Protein AF-A0A8T5BGV5-F1 (afdb_monomer)

Solvent-accessible surface area (backbone atoms only — not comparable to full-atom values): 5805 Å² total; per-residue (Å²): 111,69,85,39,63,69,55,33,54,54,36,52,60,38,31,77,78,32,53,69,58,23,51,54,35,53,52,44,50,52,50,49,23,68,78,62,76,43,53,76,69,62,44,69,79,39,55,85,37,71,65,44,54,48,54,54,48,51,50,54,54,50,42,50,75,71,68,49,52,43,73,68,59,57,55,56,54,36,56,47,55,55,34,47,75,69,75,37,94,52,86,82,84,67,93,69,73,76,125

Foldseek 3Di:
DCVPVLLVVLLVVVVVVPNVLSVLLSVLVVVVCVVVVDDLVNCLVCLQPPVVLVVLQVVLVVCVVVVHAPVRNVSNVSNVSSCVSVVHNHPNDDDHDHD

Structure (mmCIF, N/CA/C/O backbone):
data_AF-A0A8T5BGV5-F1
#
_entry.id   AF-A0A8T5BGV5-F1
#
loop_
_atom_site.group_PDB
_atom_site.id
_atom_site.type_symbol
_atom_site.label_atom_id
_atom_site.label_alt_id
_atom_site.label_comp_id
_atom_site.label_asym_id
_atom_site.label_entity_id
_atom_site.label_seq_id
_atom_site.pdbx_PDB_ins_code
_atom_site.Cartn_x
_atom_site.Cartn_y
_atom_site.Cartn_z
_atom_site.occupancy
_atom_site.B_iso_or_equiv
_atom_site.auth_seq_id
_atom_site.auth_comp_id
_atom_site.auth_asym_id
_atom_site.auth_atom_id
_atom_site.pdbx_PDB_model_num
ATOM 1 N N . MET A 1 1 ? 14.121 -6.163 4.291 1.00 78.00 1 MET A N 1
ATOM 2 C CA . MET A 1 1 ? 13.146 -5.523 3.351 1.00 78.00 1 MET A CA 1
ATOM 3 C C . MET A 1 1 ? 13.820 -4.520 2.431 1.00 78.00 1 MET A C 1
ATOM 5 O O . MET A 1 1 ? 13.558 -4.591 1.244 1.00 78.00 1 MET A O 1
ATOM 9 N N . LEU A 1 2 ? 14.662 -3.608 2.935 1.00 88.94 2 LEU A N 1
ATOM 10 C CA . LEU A 1 2 ? 15.427 -2.691 2.072 1.00 88.94 2 LEU A CA 1
ATOM 11 C C . LEU A 1 2 ? 16.562 -3.371 1.286 1.00 88.94 2 LEU A C 1
ATOM 13 O O . LEU A 1 2 ? 17.140 -2.739 0.411 1.00 88.94 2 LEU A O 1
ATOM 17 N N . GLU A 1 3 ? 16.859 -4.648 1.554 1.00 90.06 3 GLU A N 1
ATOM 18 C CA . GLU A 1 3 ? 17.725 -5.457 0.682 1.00 90.06 3 GLU A CA 1
ATOM 19 C C . GLU A 1 3 ? 17.084 -5.709 -0.690 1.00 90.06 3 GLU A C 1
ATOM 21 O O . GLU A 1 3 ? 17.779 -6.014 -1.653 1.00 90.06 3 GLU A O 1
ATOM 26 N N . ASP A 1 4 ? 15.758 -5.572 -0.793 1.00 93.56 4 ASP A N 1
ATOM 27 C CA . ASP A 1 4 ? 15.069 -5.620 -2.071 1.00 93.56 4 ASP A CA 1
ATOM 28 C C . ASP A 1 4 ? 15.236 -4.285 -2.807 1.00 93.56 4 ASP A C 1
ATOM 30 O O . ASP A 1 4 ? 14.758 -3.244 -2.344 1.00 93.56 4 ASP A O 1
ATOM 34 N N . GLU A 1 5 ? 15.897 -4.315 -3.967 1.00 95.44 5 GLU A N 1
ATOM 35 C CA . GLU A 1 5 ? 16.202 -3.102 -4.727 1.00 95.44 5 GLU A CA 1
ATOM 36 C C . GLU A 1 5 ? 14.966 -2.299 -5.138 1.00 95.44 5 GLU A C 1
ATOM 38 O O . GLU A 1 5 ? 15.028 -1.070 -5.158 1.00 95.44 5 GLU A O 1
ATOM 43 N N . ASP A 1 6 ? 13.842 -2.947 -5.447 1.00 95.25 6 ASP A N 1
ATOM 44 C CA . ASP A 1 6 ? 12.645 -2.236 -5.905 1.00 95.25 6 ASP A CA 1
ATOM 45 C C . ASP 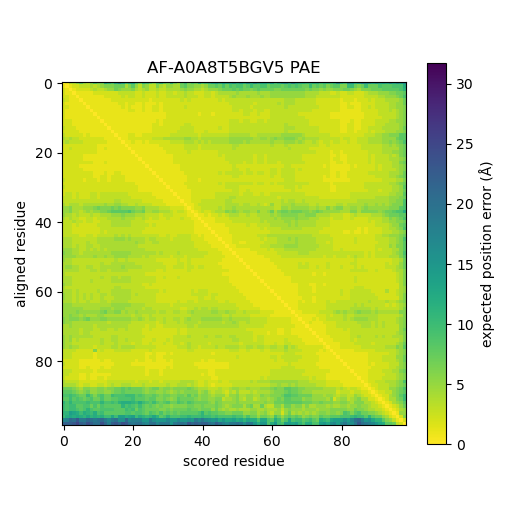A 1 6 ? 11.978 -1.516 -4.733 1.00 95.25 6 ASP A C 1
ATOM 47 O O . ASP A 1 6 ? 11.545 -0.366 -4.856 1.00 95.25 6 ASP A O 1
ATOM 51 N N . ILE A 1 7 ? 11.964 -2.161 -3.563 1.00 96.06 7 ILE A N 1
ATOM 52 C CA . ILE A 1 7 ? 11.491 -1.547 -2.319 1.00 96.06 7 ILE A CA 1
ATOM 53 C C . ILE A 1 7 ? 12.421 -0.400 -1.913 1.00 96.06 7 ILE A C 1
ATOM 55 O O . ILE A 1 7 ? 11.930 0.653 -1.505 1.00 96.06 7 ILE A O 1
ATOM 59 N N . ARG A 1 8 ? 13.742 -0.565 -2.064 1.00 97.44 8 ARG A N 1
ATOM 60 C CA . ARG A 1 8 ? 14.725 0.491 -1.790 1.00 97.44 8 ARG A CA 1
ATOM 61 C C . ARG A 1 8 ? 14.529 1.698 -2.704 1.00 97.44 8 ARG A C 1
ATOM 63 O O . ARG A 1 8 ? 14.407 2.810 -2.207 1.00 97.44 8 ARG A O 1
ATOM 70 N N . ARG A 1 9 ? 14.414 1.493 -4.020 1.00 97.88 9 ARG A N 1
ATOM 71 C CA . ARG A 1 9 ? 14.189 2.579 -4.993 1.00 97.88 9 ARG A CA 1
ATOM 72 C C . ARG A 1 9 ? 12.880 3.330 -4.725 1.00 97.88 9 ARG A C 1
ATOM 74 O O . ARG A 1 9 ? 12.845 4.559 -4.792 1.00 97.88 9 ARG A O 1
ATOM 81 N N . TRP A 1 10 ? 11.815 2.611 -4.371 1.00 97.81 10 TRP A N 1
ATOM 82 C CA . TRP A 1 10 ? 10.552 3.223 -3.952 1.00 97.81 10 TRP A CA 1
ATOM 83 C C . TRP A 1 10 ? 10.693 4.033 -2.659 1.00 97.81 10 TRP A C 1
ATOM 85 O O . TRP A 1 10 ? 10.181 5.154 -2.579 1.00 97.81 10 TRP A O 1
ATOM 95 N N . PHE A 1 11 ? 11.399 3.491 -1.664 1.00 98.06 11 PHE A N 1
ATOM 96 C CA . PHE A 1 11 ? 11.682 4.175 -0.406 1.00 98.06 11 PHE A CA 1
ATOM 97 C C . PHE A 1 11 ? 12.481 5.461 -0.636 1.00 98.06 11 PHE A C 1
ATOM 99 O O . PHE A 1 11 ? 12.050 6.514 -0.173 1.00 98.06 11 PHE A O 1
ATOM 106 N N . ASP A 1 12 ? 13.572 5.398 -1.400 1.00 98.12 12 ASP A N 1
ATOM 107 C CA . ASP A 1 12 ? 14.431 6.546 -1.712 1.00 98.12 12 ASP A CA 1
ATOM 108 C C . ASP A 1 12 ? 13.632 7.648 -2.435 1.00 98.12 12 ASP A C 1
ATOM 110 O O . ASP A 1 12 ? 13.719 8.828 -2.088 1.00 98.12 12 ASP A O 1
ATOM 114 N N . ASN A 1 13 ? 12.750 7.267 -3.369 1.00 97.88 13 ASN A N 1
ATOM 115 C CA . ASN A 1 13 ? 11.847 8.200 -4.049 1.00 97.88 13 ASN A CA 1
ATOM 116 C C . ASN A 1 13 ? 10.854 8.890 -3.091 1.00 97.88 13 ASN A C 1
ATOM 118 O O . ASN A 1 13 ? 10.563 10.076 -3.248 1.00 97.88 13 ASN A O 1
ATOM 122 N N . LEU A 1 14 ? 10.314 8.177 -2.096 1.00 97.56 14 LEU A N 1
ATOM 123 C CA . LEU A 1 14 ? 9.473 8.794 -1.062 1.00 97.56 14 LEU A CA 1
ATOM 124 C C . LEU A 1 14 ? 10.296 9.684 -0.124 1.00 97.56 14 LEU A C 1
ATOM 126 O O . LEU A 1 14 ? 9.850 10.775 0.247 1.00 97.56 14 LEU A O 1
ATOM 130 N N . ALA A 1 15 ? 11.493 9.229 0.245 1.00 97.88 15 ALA A N 1
ATOM 131 C CA . ALA A 1 15 ? 12.388 9.910 1.169 1.00 97.88 15 ALA A CA 1
ATOM 132 C C . ALA A 1 15 ? 12.863 11.255 0.612 1.00 97.88 15 ALA A C 1
ATOM 134 O O . ALA A 1 15 ? 12.982 12.205 1.383 1.00 97.88 15 ALA A O 1
ATOM 135 N N . ALA A 1 16 ? 13.0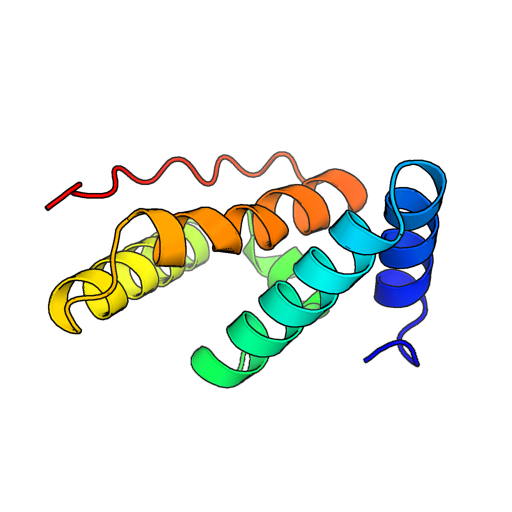06 11.366 -0.715 1.00 97.81 16 ALA A N 1
ATOM 136 C CA . ALA A 1 16 ? 13.304 12.620 -1.407 1.00 97.81 16 ALA A CA 1
ATOM 137 C C . ALA A 1 16 ? 12.299 13.746 -1.094 1.00 97.81 16 ALA A C 1
ATOM 139 O O . ALA A 1 16 ? 12.663 14.918 -1.131 1.00 97.81 16 ALA A O 1
ATOM 140 N N . LYS A 1 17 ? 11.041 13.412 -0.765 1.00 96.44 17 LYS A N 1
ATOM 141 C CA . LYS A 1 17 ? 10.045 14.386 -0.283 1.00 96.44 17 LYS A CA 1
ATOM 142 C C . LYS A 1 17 ? 9.932 14.417 1.237 1.00 96.44 17 LYS A C 1
ATOM 144 O O . LYS A 1 17 ? 9.734 15.478 1.817 1.00 96.44 17 LYS A O 1
ATOM 149 N N . SER A 1 18 ? 9.960 13.254 1.884 1.00 97.62 18 SER A N 1
ATOM 150 C CA . SER A 1 18 ? 9.821 13.140 3.336 1.00 97.62 18 SER A CA 1
ATOM 151 C C . SER A 1 18 ? 10.322 11.785 3.825 1.00 97.62 18 SER A C 1
ATOM 153 O O . SER A 1 18 ? 9.661 10.757 3.652 1.00 97.62 18 SER A O 1
ATOM 155 N N . TYR A 1 19 ? 11.456 11.792 4.524 1.00 97.31 19 TYR A N 1
ATOM 156 C CA . TYR A 1 19 ? 12.014 10.595 5.155 1.00 97.31 19 TYR A CA 1
ATOM 157 C C . TYR A 1 19 ? 11.053 9.954 6.172 1.00 97.31 19 TYR A C 1
ATOM 159 O O . TYR A 1 19 ? 10.910 8.729 6.230 1.00 97.31 19 TYR A O 1
ATOM 167 N N . LEU A 1 20 ? 10.324 10.779 6.936 1.00 97.38 20 LEU A N 1
ATOM 168 C CA . LEU A 1 20 ? 9.316 10.299 7.883 1.00 97.38 20 LEU A CA 1
ATOM 169 C C . LEU A 1 20 ? 8.192 9.544 7.161 1.00 97.38 20 LEU A C 1
ATOM 171 O O . LEU A 1 20 ? 7.836 8.434 7.560 1.00 97.38 20 LEU A O 1
ATOM 175 N N . THR A 1 21 ? 7.672 10.107 6.067 1.00 95.62 21 THR A N 1
ATOM 176 C CA . THR A 1 21 ? 6.640 9.451 5.249 1.00 95.62 21 THR A CA 1
ATOM 177 C C . THR A 1 21 ? 7.157 8.138 4.669 1.00 95.62 21 THR A C 1
ATOM 179 O O . THR A 1 21 ? 6.469 7.122 4.774 1.00 95.62 21 THR A O 1
ATOM 182 N N . ALA A 1 22 ? 8.375 8.131 4.117 1.00 97.44 22 ALA A N 1
ATOM 183 C CA . ALA A 1 22 ? 9.010 6.932 3.574 1.00 97.44 22 ALA A CA 1
ATOM 184 C C . ALA A 1 22 ? 9.124 5.820 4.628 1.00 97.44 22 ALA A C 1
ATOM 186 O O . ALA A 1 22 ? 8.741 4.678 4.378 1.00 97.44 22 ALA A O 1
ATOM 187 N N . THR A 1 23 ? 9.549 6.170 5.845 1.00 97.38 23 THR A N 1
ATOM 188 C CA . THR A 1 23 ? 9.669 5.232 6.971 1.00 97.38 23 THR A CA 1
ATOM 189 C C . THR A 1 23 ? 8.315 4.670 7.399 1.00 97.38 23 THR A C 1
ATOM 191 O O . THR A 1 23 ? 8.176 3.459 7.584 1.00 97.38 23 THR A O 1
ATOM 194 N N . VAL A 1 24 ? 7.291 5.522 7.530 1.00 96.56 24 VAL A N 1
ATOM 195 C CA . VAL A 1 24 ? 5.923 5.078 7.853 1.00 96.56 24 VAL A CA 1
ATOM 196 C C . VAL A 1 24 ? 5.390 4.148 6.763 1.00 96.56 24 VAL A C 1
ATOM 198 O O . VAL A 1 24 ? 4.774 3.125 7.064 1.00 96.56 24 VAL A O 1
ATOM 201 N N . TYR A 1 25 ? 5.649 4.467 5.496 1.00 97.12 25 TYR A N 1
ATOM 202 C CA . TYR A 1 25 ? 5.181 3.668 4.372 1.00 97.12 25 TYR A CA 1
ATOM 203 C C . TYR A 1 25 ? 5.887 2.313 4.325 1.00 97.12 25 TYR A C 1
ATOM 205 O O . TYR A 1 25 ? 5.205 1.298 4.219 1.00 97.12 25 TYR A O 1
ATOM 213 N N . LEU A 1 26 ? 7.207 2.262 4.502 1.00 96.69 26 LEU A N 1
ATOM 214 C CA . LEU A 1 26 ? 7.950 1.003 4.581 1.00 96.69 26 LEU A CA 1
ATOM 215 C C . LEU A 1 26 ? 7.425 0.106 5.711 1.00 96.69 26 LEU A C 1
ATOM 217 O O . LEU A 1 26 ? 7.153 -1.072 5.478 1.00 96.69 26 LEU A O 1
ATOM 221 N N . LYS A 1 27 ? 7.207 0.670 6.908 1.00 95.88 27 LYS A N 1
ATOM 222 C CA . LYS A 1 27 ? 6.639 -0.066 8.051 1.00 95.88 27 LYS A CA 1
ATOM 223 C C . LYS A 1 27 ? 5.251 -0.622 7.740 1.00 95.88 27 LYS A C 1
ATOM 225 O O . LYS A 1 27 ? 4.991 -1.789 8.008 1.00 95.88 27 LYS A O 1
ATOM 230 N N . ASN A 1 28 ? 4.367 0.176 7.143 1.00 95.56 28 ASN A N 1
ATOM 231 C CA . ASN A 1 28 ? 3.018 -0.277 6.795 1.00 95.56 28 ASN A CA 1
ATOM 232 C C . ASN A 1 28 ? 3.021 -1.344 5.687 1.00 95.56 28 ASN A C 1
ATOM 234 O O . ASN A 1 28 ? 2.185 -2.246 5.722 1.00 95.56 28 ASN A O 1
ATOM 238 N N . LEU A 1 29 ? 3.947 -1.263 4.721 1.00 95.69 29 LEU A N 1
ATOM 239 C CA . LEU A 1 29 ? 4.107 -2.281 3.678 1.00 95.69 29 LEU A CA 1
ATOM 240 C C . LEU A 1 29 ? 4.594 -3.607 4.279 1.00 95.69 29 LEU A C 1
ATOM 242 O O . LEU A 1 29 ? 4.028 -4.657 3.979 1.00 95.69 29 LEU A O 1
ATOM 246 N N . GLY A 1 30 ? 5.591 -3.551 5.168 1.00 94.56 30 GLY A N 1
ATOM 247 C CA . GLY A 1 30 ? 6.077 -4.717 5.909 1.00 94.56 30 GLY A CA 1
ATOM 248 C C . GLY A 1 30 ? 5.004 -5.332 6.801 1.00 94.56 30 GLY A C 1
ATOM 249 O O . GLY A 1 30 ? 4.771 -6.535 6.754 1.00 94.56 30 GLY A O 1
ATOM 250 N N . PHE A 1 31 ? 4.252 -4.500 7.516 1.00 93.19 31 PHE A N 1
ATOM 251 C CA . PHE A 1 31 ? 3.153 -4.973 8.349 1.00 93.19 31 PHE A CA 1
ATOM 252 C C . PHE A 1 31 ? 2.026 -5.618 7.527 1.00 93.19 31 PHE A C 1
ATOM 254 O O . PHE A 1 31 ? 1.466 -6.637 7.925 1.00 93.19 31 PHE A O 1
ATOM 261 N N . TYR A 1 32 ? 1.701 -5.075 6.347 1.00 93.62 32 TYR A N 1
ATOM 262 C CA . TYR A 1 32 ? 0.746 -5.721 5.442 1.00 93.62 32 TYR A CA 1
ATOM 263 C C . TYR A 1 32 ? 1.244 -7.098 4.979 1.00 93.62 32 TYR A C 1
ATOM 265 O O . TYR A 1 32 ? 0.455 -8.049 4.953 1.00 93.62 32 TYR A O 1
ATOM 273 N N . ARG A 1 33 ? 2.541 -7.207 4.653 1.00 92.25 33 ARG A N 1
ATOM 274 C CA . ARG A 1 33 ? 3.199 -8.477 4.313 1.00 92.25 33 ARG A CA 1
ATOM 275 C C . ARG A 1 33 ? 3.062 -9.493 5.440 1.00 92.25 33 ARG A C 1
ATOM 277 O O . ARG A 1 33 ? 2.665 -10.621 5.170 1.00 92.25 33 ARG A O 1
ATOM 284 N N . GLU A 1 34 ? 3.342 -9.102 6.678 1.00 91.88 34 GLU A N 1
ATOM 285 C CA . GLU A 1 34 ? 3.237 -9.976 7.854 1.00 91.88 34 GLU A CA 1
ATOM 286 C C . GLU A 1 34 ? 1.795 -10.440 8.093 1.00 91.88 34 GLU A C 1
ATOM 288 O O . GLU A 1 34 ? 1.537 -11.638 8.209 1.00 91.88 34 GLU A O 1
ATOM 293 N N . LEU A 1 35 ? 0.835 -9.511 8.082 1.00 89.44 35 LEU A N 1
ATOM 294 C CA . LEU A 1 35 ? -0.571 -9.809 8.371 1.00 89.44 35 LEU A CA 1
ATOM 295 C C . LEU A 1 35 ? -1.276 -10.679 7.330 1.00 89.44 35 LEU A C 1
ATOM 297 O O . LEU A 1 35 ? -2.289 -11.306 7.653 1.00 89.44 35 LEU A O 1
ATOM 301 N N . ASN A 1 36 ? -0.818 -10.646 6.079 1.00 88.56 36 ASN A N 1
ATOM 302 C CA . ASN A 1 36 ? -1.480 -11.323 4.962 1.00 88.56 36 ASN A CA 1
ATOM 303 C C . ASN A 1 36 ? -0.584 -12.368 4.288 1.00 88.56 36 ASN A C 1
ATOM 305 O O . ASN A 1 36 ? -0.977 -12.921 3.264 1.00 88.56 36 ASN A O 1
ATOM 309 N N . ARG A 1 37 ? 0.619 -12.618 4.832 1.00 88.56 37 ARG A N 1
ATOM 310 C CA . ARG A 1 37 ? 1.669 -13.453 4.216 1.00 88.56 37 ARG A CA 1
ATOM 311 C C . ARG A 1 37 ? 1.884 -13.112 2.736 1.00 88.56 37 ARG A C 1
ATOM 313 O O . ARG A 1 37 ? 2.100 -13.986 1.903 1.00 88.56 37 ARG A O 1
ATOM 320 N N . ALA A 1 38 ? 1.784 -11.825 2.415 1.00 87.12 38 ALA A N 1
ATOM 321 C CA . ALA A 1 38 ? 1.793 -11.323 1.052 1.00 87.12 38 ALA A CA 1
ATOM 322 C C . ALA A 1 38 ? 3.153 -10.713 0.727 1.00 87.12 38 ALA A C 1
ATOM 324 O O . ALA A 1 38 ? 3.582 -9.760 1.371 1.00 87.12 38 ALA A O 1
ATOM 325 N N . ASP A 1 39 ? 3.827 -11.232 -0.291 1.00 90.31 39 ASP A N 1
ATOM 326 C CA . ASP A 1 39 ? 5.063 -10.632 -0.778 1.00 90.31 39 ASP A CA 1
ATOM 327 C C . ASP A 1 39 ? 4.760 -9.367 -1.618 1.00 90.31 39 ASP A C 1
ATOM 329 O O . ASP A 1 39 ? 3.995 -9.459 -2.583 1.00 90.31 39 ASP A O 1
ATOM 333 N N . PRO A 1 40 ? 5.329 -8.184 -1.296 1.00 90.62 40 PRO A N 1
ATOM 334 C CA . PRO A 1 40 ? 5.079 -6.946 -2.036 1.00 90.62 40 PRO A CA 1
ATOM 335 C C . PRO A 1 40 ? 5.303 -7.045 -3.549 1.00 90.62 40 PRO A C 1
ATOM 337 O O . PRO A 1 40 ? 4.579 -6.396 -4.308 1.00 90.62 40 PRO A O 1
ATOM 340 N N . LYS A 1 41 ? 6.257 -7.868 -4.002 1.00 92.44 41 LYS A N 1
ATOM 341 C CA . LYS A 1 41 ? 6.487 -8.118 -5.433 1.00 92.44 41 LYS A CA 1
ATOM 342 C C . LYS A 1 41 ? 5.428 -9.032 -6.031 1.00 92.44 41 LYS A C 1
ATOM 344 O O . LYS A 1 41 ? 4.899 -8.733 -7.101 1.00 92.44 41 LYS A O 1
ATOM 349 N N . ALA A 1 42 ? 5.050 -10.103 -5.335 1.00 91.94 42 ALA A N 1
ATOM 350 C CA . ALA A 1 42 ? 3.920 -10.937 -5.744 1.00 91.94 42 ALA A CA 1
ATOM 351 C C . ALA A 1 42 ? 2.612 -10.133 -5.869 1.00 91.94 42 ALA A C 1
ATOM 353 O O . ALA A 1 42 ? 1.835 -10.375 -6.796 1.00 91.94 42 ALA A O 1
ATOM 354 N N . LEU A 1 43 ? 2.398 -9.125 -5.010 1.00 92.94 43 LEU A N 1
ATOM 355 C CA . LEU A 1 43 ? 1.238 -8.235 -5.106 1.00 92.94 43 LEU A CA 1
ATOM 356 C C . LEU A 1 43 ? 1.164 -7.509 -6.454 1.00 92.94 43 LEU A C 1
ATOM 358 O O . LEU A 1 43 ? 0.063 -7.348 -6.970 1.00 92.94 43 LEU A O 1
ATOM 362 N N . LEU A 1 44 ? 2.294 -7.136 -7.069 1.00 95.00 44 LEU A N 1
ATOM 363 C CA . LEU A 1 44 ? 2.311 -6.459 -8.375 1.00 95.00 44 LEU A CA 1
ATOM 364 C C . LEU A 1 44 ? 1.651 -7.298 -9.479 1.00 95.00 44 LEU A C 1
ATOM 366 O O . LEU A 1 44 ? 0.988 -6.750 -10.358 1.00 95.00 44 LEU A O 1
ATOM 370 N N . LYS A 1 45 ? 1.775 -8.629 -9.404 1.00 94.06 45 LYS A N 1
ATOM 371 C CA . LYS A 1 45 ? 1.194 -9.560 -10.385 1.00 94.06 45 LYS A CA 1
ATOM 372 C C . LYS A 1 45 ? -0.323 -9.671 -10.258 1.00 94.06 45 LYS A C 1
ATOM 374 O O . LYS A 1 45 ? -1.010 -9.911 -11.246 1.00 94.06 45 LYS A O 1
ATOM 379 N N . VAL A 1 46 ? -0.851 -9.493 -9.048 1.00 92.81 46 VAL A N 1
ATOM 380 C CA . VAL A 1 46 ? -2.276 -9.689 -8.749 1.00 92.81 46 VAL A CA 1
ATOM 381 C C . VAL A 1 46 ? -3.036 -8.385 -8.532 1.00 92.81 46 VAL A C 1
ATOM 383 O O . VAL A 1 46 ? -4.263 -8.417 -8.495 1.00 92.81 46 VAL A O 1
ATOM 386 N N . ALA A 1 47 ? -2.362 -7.236 -8.436 1.00 92.88 47 ALA A N 1
ATOM 387 C CA . ALA A 1 47 ? -2.957 -5.974 -7.984 1.00 92.88 47 ALA A CA 1
ATOM 388 C C . ALA A 1 47 ? -4.166 -5.501 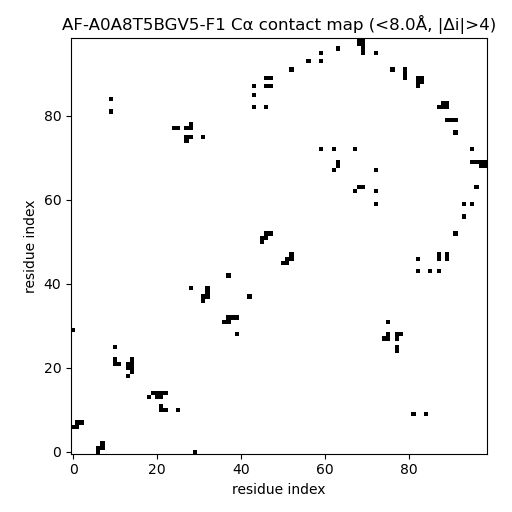-8.813 1.00 92.88 47 ALA A C 1
ATOM 390 O O . ALA A 1 47 ? -5.065 -4.849 -8.288 1.00 92.88 47 ALA A O 1
ATOM 391 N N . LYS A 1 48 ? -4.212 -5.841 -10.108 1.00 92.19 48 LYS A N 1
ATOM 392 C CA . LYS A 1 48 ? -5.321 -5.491 -11.017 1.00 92.19 48 LYS A CA 1
ATOM 393 C C . LYS A 1 48 ? -6.422 -6.555 -11.094 1.00 92.19 48 LYS A C 1
ATOM 395 O O . LYS A 1 48 ? -7.400 -6.380 -11.814 1.00 92.19 48 LYS A O 1
ATOM 400 N N . THR A 1 49 ? -6.280 -7.662 -10.371 1.00 93.50 49 THR A N 1
ATOM 401 C CA . THR A 1 49 ? -7.242 -8.768 -10.409 1.00 93.50 49 THR A CA 1
ATOM 402 C C . THR A 1 49 ? -8.428 -8.516 -9.484 1.00 93.50 49 THR A C 1
ATOM 404 O O . THR A 1 49 ? -8.319 -7.885 -8.429 1.00 93.50 49 THR A O 1
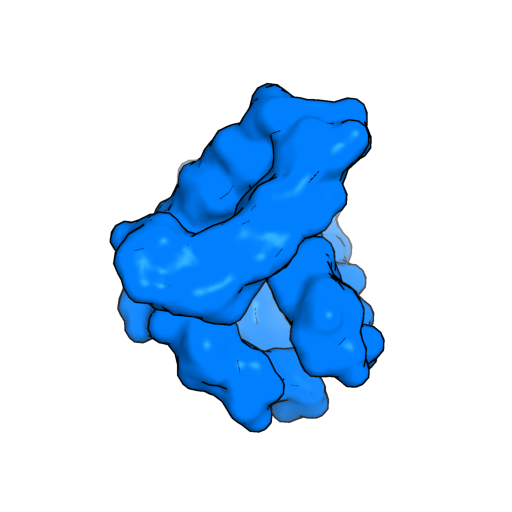ATOM 407 N N . LYS A 1 50 ? -9.578 -9.090 -9.850 1.00 91.75 50 LYS A N 1
ATOM 408 C CA . LYS A 1 50 ? -10.764 -9.137 -8.987 1.00 91.75 50 LYS A CA 1
ATOM 409 C C . LYS A 1 50 ? -10.467 -9.850 -7.663 1.00 91.75 50 LYS A C 1
ATOM 411 O O . LYS A 1 50 ? -10.914 -9.392 -6.617 1.00 91.75 50 LYS A O 1
ATOM 416 N N . THR A 1 51 ? -9.650 -10.902 -7.708 1.00 91.12 51 THR A N 1
ATOM 417 C CA . THR A 1 51 ? -9.207 -11.657 -6.531 1.00 91.12 51 THR A CA 1
ATOM 418 C C . THR A 1 51 ? -8.505 -10.761 -5.521 1.00 91.12 51 THR A C 1
ATOM 420 O O . THR A 1 51 ? -8.897 -10.742 -4.360 1.00 91.12 51 THR A O 1
ATOM 423 N N . PHE A 1 52 ? -7.532 -9.956 -5.953 1.00 92.00 52 PHE A N 1
ATOM 424 C CA . PHE A 1 52 ? -6.850 -9.030 -5.049 1.00 92.00 52 PHE A CA 1
ATOM 425 C C . PHE A 1 52 ? -7.796 -7.971 -4.472 1.00 92.00 52 PHE A C 1
ATOM 427 O O . PHE A 1 52 ? -7.720 -7.631 -3.293 1.00 92.00 52 PHE A O 1
ATOM 434 N N . ARG A 1 53 ? -8.736 -7.465 -5.279 1.00 91.00 53 ARG A N 1
ATOM 435 C CA . ARG A 1 53 ? -9.747 -6.526 -4.779 1.00 91.00 53 ARG A CA 1
ATOM 436 C C . ARG A 1 53 ? -10.596 -7.144 -3.666 1.00 91.00 53 ARG A C 1
ATOM 438 O O . ARG A 1 53 ? -10.910 -6.457 -2.693 1.00 91.00 53 ARG A O 1
ATOM 445 N N . TYR A 1 54 ? -10.970 -8.411 -3.810 1.00 92.25 54 TYR A N 1
ATOM 446 C CA . TYR A 1 54 ? -11.737 -9.141 -2.804 1.00 92.25 54 TYR A CA 1
ATOM 447 C C . TYR A 1 54 ? -10.911 -9.369 -1.543 1.00 92.25 54 TYR A C 1
ATOM 449 O O . TYR A 1 54 ? -11.329 -8.927 -0.478 1.00 92.25 54 TYR A O 1
ATOM 457 N N . THR A 1 55 ? -9.688 -9.888 -1.666 1.00 91.69 55 THR A N 1
ATOM 458 C CA . THR A 1 55 ? -8.823 -10.119 -0.500 1.00 91.69 55 THR A CA 1
ATOM 459 C C . THR A 1 55 ? -8.486 -8.828 0.246 1.00 91.69 55 THR A C 1
ATOM 461 O O . THR A 1 55 ? -8.473 -8.816 1.476 1.00 91.69 55 THR A O 1
ATOM 464 N N . PHE A 1 56 ? -8.274 -7.711 -0.458 1.00 92.75 56 PHE A N 1
ATOM 465 C CA . PHE A 1 56 ? -8.072 -6.409 0.181 1.00 92.75 56 PHE A CA 1
ATOM 466 C C . PHE A 1 56 ? -9.337 -5.909 0.894 1.00 92.75 56 PHE A C 1
ATOM 468 O O . PHE A 1 56 ? -9.253 -5.332 1.978 1.00 92.75 56 PHE A O 1
ATOM 475 N N . THR A 1 57 ? -10.517 -6.150 0.320 1.00 92.75 57 THR A N 1
ATOM 476 C CA . THR A 1 57 ? -11.789 -5.802 0.966 1.00 92.75 57 THR A CA 1
ATOM 477 C C . THR A 1 57 ? -12.007 -6.643 2.223 1.00 92.75 57 THR A C 1
ATOM 479 O O . THR A 1 57 ? -12.321 -6.084 3.272 1.00 92.75 57 THR A O 1
ATOM 482 N N . ASP A 1 58 ? -11.772 -7.952 2.154 1.00 93.44 58 ASP A N 1
ATOM 483 C CA . ASP A 1 58 ? -11.895 -8.867 3.293 1.00 93.44 58 ASP A CA 1
ATOM 484 C C . ASP A 1 58 ? -10.904 -8.518 4.404 1.00 93.44 58 ASP A C 1
ATOM 486 O O . ASP A 1 58 ? -11.252 -8.534 5.585 1.00 93.44 58 ASP A O 1
ATOM 490 N N . PHE A 1 59 ? -9.690 -8.106 4.032 1.00 92.94 59 PHE A N 1
ATOM 491 C CA . PHE A 1 59 ? -8.706 -7.565 4.961 1.00 92.94 59 PHE A CA 1
ATOM 492 C C . PHE A 1 59 ? -9.234 -6.332 5.712 1.00 92.94 59 PHE A C 1
ATOM 494 O O . PHE A 1 59 ? -9.142 -6.284 6.938 1.00 92.94 59 PHE A O 1
ATOM 501 N N . VAL A 1 60 ? -9.841 -5.368 5.010 1.00 92.56 60 VAL A N 1
ATOM 502 C CA . VAL A 1 60 ? -10.460 -4.191 5.646 1.00 92.56 60 VAL A CA 1
ATOM 503 C C . VAL A 1 60 ? -11.590 -4.605 6.592 1.00 92.56 60 VAL A C 1
ATOM 505 O O . VAL A 1 60 ? -11.617 -4.149 7.734 1.00 92.56 60 VAL A O 1
ATOM 508 N N . ARG A 1 61 ? -12.486 -5.511 6.170 1.00 94.12 61 ARG A N 1
ATOM 509 C CA . ARG A 1 61 ? -13.596 -5.990 7.019 1.00 94.12 61 ARG A CA 1
ATOM 510 C C . ARG A 1 61 ? -13.108 -6.750 8.247 1.00 94.12 61 ARG A C 1
ATOM 512 O O . ARG A 1 61 ? -13.720 -6.637 9.305 1.00 94.12 61 ARG A O 1
ATOM 519 N N . ARG A 1 62 ? -12.014 -7.506 8.132 1.00 94.44 62 ARG A N 1
ATOM 520 C CA . ARG A 1 62 ? -11.368 -8.170 9.270 1.00 94.44 62 ARG A CA 1
ATOM 521 C C . ARG A 1 62 ? -10.883 -7.151 10.300 1.00 94.44 62 ARG A C 1
ATOM 523 O O . ARG A 1 62 ? -11.231 -7.280 11.465 1.00 94.44 62 ARG A O 1
ATOM 530 N N . LEU A 1 63 ? -10.163 -6.111 9.873 1.00 93.06 63 LEU A N 1
ATOM 531 C CA . LEU A 1 63 ? -9.678 -5.072 10.788 1.00 93.06 63 LEU A CA 1
ATOM 532 C C . LEU A 1 63 ? -10.820 -4.296 11.462 1.00 93.06 63 LEU A C 1
ATOM 534 O O . LEU A 1 63 ? -10.721 -3.979 12.643 1.00 93.06 63 LEU A O 1
ATOM 538 N N . GLU A 1 64 ? -11.914 -4.026 10.747 1.00 92.81 64 GLU A N 1
ATOM 539 C CA . GLU A 1 64 ? -13.108 -3.420 11.352 1.00 92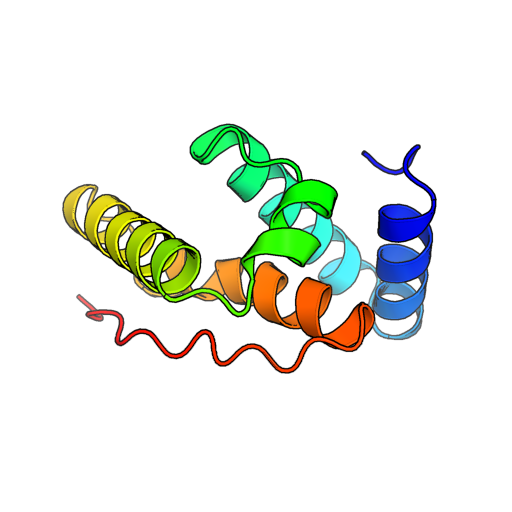.81 64 GLU A CA 1
ATOM 540 C C . GLU A 1 64 ? -13.731 -4.331 12.422 1.00 92.81 64 GLU A C 1
ATOM 542 O O . GLU A 1 64 ? -14.072 -3.858 13.502 1.00 92.81 64 GLU A O 1
ATOM 547 N N . LYS A 1 65 ? -13.839 -5.644 12.163 1.00 93.44 65 LYS A N 1
ATOM 548 C CA . LYS A 1 65 ? -14.336 -6.624 13.151 1.00 93.44 65 LYS A CA 1
ATOM 549 C C . LYS A 1 65 ? -13.432 -6.737 14.380 1.00 93.44 65 LYS A C 1
ATOM 551 O O . LYS A 1 65 ? -13.923 -7.001 15.470 1.00 93.44 65 LYS A O 1
ATOM 556 N N . GLU A 1 66 ? -12.133 -6.512 14.213 1.00 93.56 66 GLU A N 1
ATOM 557 C CA . GLU A 1 66 ? -11.155 -6.424 15.305 1.00 93.56 66 GLU A CA 1
ATOM 558 C C . GLU A 1 66 ? -11.205 -5.076 16.059 1.00 93.56 66 GLU A C 1
ATOM 560 O O . GLU A 1 66 ? -10.358 -4.822 16.919 1.00 93.56 66 GLU A O 1
ATOM 565 N N . GLY A 1 67 ? -12.148 -4.185 15.724 1.00 92.75 67 GLY A N 1
ATOM 566 C CA . GLY A 1 67 ? -12.313 -2.880 16.369 1.00 92.75 67 GLY A CA 1
ATOM 567 C C . GLY A 1 67 ? -11.213 -1.875 16.024 1.00 92.75 67 GLY A C 1
ATOM 568 O O . GLY A 1 67 ? -10.989 -0.919 16.767 1.00 92.75 67 GLY A O 1
ATOM 569 N N . LYS A 1 68 ? -10.468 -2.076 14.927 1.00 93.19 68 LYS A N 1
ATOM 570 C CA . LYS A 1 68 ? -9.431 -1.122 14.516 1.00 93.19 68 LYS A CA 1
ATOM 571 C C . LYS A 1 68 ? -10.076 0.150 13.973 1.00 93.19 68 LYS A C 1
ATOM 573 O O . LYS A 1 68 ? -10.896 0.098 13.061 1.00 93.19 68 LYS A O 1
ATOM 578 N N . ALA A 1 69 ? -9.631 1.297 14.483 1.00 91.19 69 ALA A N 1
ATOM 579 C CA . ALA A 1 69 ? -10.099 2.603 14.034 1.00 91.19 69 ALA A CA 1
ATOM 580 C C . ALA A 1 69 ? -9.891 2.809 12.522 1.00 91.19 69 ALA A C 1
ATOM 582 O O . ALA A 1 69 ? -8.907 2.343 11.940 1.00 91.19 69 ALA A O 1
ATOM 583 N N . GLY A 1 70 ? -10.762 3.597 11.887 1.00 88.19 70 GLY A N 1
ATOM 584 C CA . GLY A 1 70 ? -10.646 3.892 10.456 1.00 88.19 70 GLY A CA 1
ATOM 585 C C . GLY A 1 70 ? -9.302 4.526 10.072 1.00 88.19 70 GLY A C 1
ATOM 586 O O . GLY A 1 70 ? -8.748 4.216 9.018 1.00 88.19 70 GLY A O 1
ATOM 587 N N . SER A 1 71 ? -8.708 5.325 10.965 1.00 89.19 71 SER A N 1
ATOM 588 C CA . SER A 1 71 ? -7.354 5.881 10.812 1.00 89.19 71 SER A CA 1
ATOM 589 C C . SER A 1 71 ? -6.266 4.799 10.747 1.00 89.19 71 SER A C 1
ATOM 591 O O . SER A 1 71 ? -5.328 4.906 9.951 1.00 89.19 71 SER A O 1
ATOM 593 N N . TYR A 1 72 ? -6.414 3.718 11.518 1.00 90.12 72 TYR A N 1
ATOM 594 C CA . TYR A 1 72 ? -5.522 2.561 11.480 1.00 90.12 72 TYR A CA 1
ATOM 595 C C . TYR A 1 72 ? -5.621 1.816 10.148 1.00 90.12 72 TYR A C 1
ATOM 597 O O . TYR A 1 72 ? -4.610 1.352 9.629 1.00 90.12 72 TYR A O 1
ATOM 605 N N . ILE A 1 73 ? -6.816 1.715 9.565 1.00 90.31 73 IL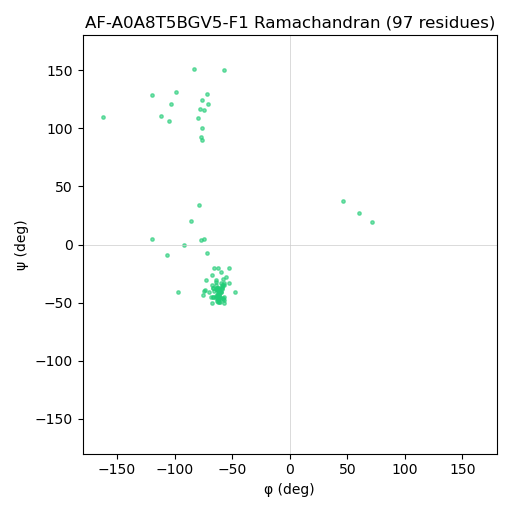E A N 1
ATOM 606 C CA . ILE A 1 73 ? -7.026 1.064 8.264 1.00 90.31 73 ILE A CA 1
ATOM 607 C C . ILE A 1 73 ? -6.524 1.967 7.123 1.00 90.31 73 ILE A C 1
ATOM 609 O O . ILE A 1 73 ? -5.861 1.504 6.194 1.00 90.31 73 ILE A O 1
ATOM 613 N N . ALA A 1 74 ? -6.752 3.279 7.212 1.00 89.62 74 ALA A N 1
ATOM 614 C CA . ALA A 1 74 ? -6.344 4.251 6.197 1.00 89.62 74 ALA A CA 1
ATOM 615 C C . ALA A 1 74 ? -4.823 4.279 5.946 1.00 89.62 74 ALA A C 1
ATOM 617 O O . ALA A 1 74 ? -4.375 4.644 4.855 1.00 89.62 74 ALA A O 1
ATOM 618 N N . ARG A 1 75 ? -4.004 3.847 6.916 1.00 90.88 75 ARG A N 1
ATOM 619 C CA . ARG A 1 75 ? -2.542 3.766 6.763 1.00 90.88 75 ARG A CA 1
ATOM 620 C C . ARG A 1 75 ? -2.090 2.791 5.668 1.00 90.88 75 ARG A C 1
ATOM 622 O O . ARG A 1 75 ? -0.993 2.951 5.139 1.00 90.88 75 ARG A O 1
ATOM 629 N N . PHE A 1 76 ? -2.939 1.842 5.260 1.00 90.62 76 PHE A N 1
ATOM 630 C CA . PHE A 1 76 ? -2.658 0.928 4.144 1.00 90.62 76 PHE A CA 1
ATOM 631 C C . PHE A 1 76 ? -2.774 1.590 2.759 1.00 90.62 76 PHE A C 1
ATOM 633 O O . PHE A 1 76 ? -2.510 0.935 1.750 1.00 90.62 76 PHE A O 1
ATOM 640 N N . LYS A 1 77 ? -3.021 2.912 2.691 1.00 89.75 77 LYS A N 1
ATOM 641 C CA . LYS A 1 77 ? -2.773 3.734 1.487 1.00 89.75 77 LYS A CA 1
ATOM 642 C C . LYS A 1 77 ? -1.349 3.586 0.936 1.00 89.75 77 LYS A C 1
ATOM 644 O O . LYS A 1 77 ? -1.111 3.855 -0.237 1.00 89.75 77 LYS A O 1
ATOM 649 N N . THR A 1 78 ? -0.410 3.112 1.754 1.00 94.56 78 THR A N 1
ATOM 650 C CA . THR A 1 78 ? 0.917 2.666 1.325 1.00 94.56 78 THR A CA 1
ATOM 651 C C . THR A 1 78 ? 0.871 1.727 0.115 1.00 94.56 78 THR A C 1
ATOM 653 O O . THR A 1 78 ? 1.678 1.894 -0.794 1.00 94.56 78 THR A O 1
ATOM 656 N N . LEU A 1 79 ? -0.078 0.782 0.054 1.00 95.12 79 LEU A N 1
ATOM 657 C CA . LEU A 1 79 ? -0.196 -0.141 -1.083 1.00 95.12 79 LEU A CA 1
ATOM 658 C C . LEU A 1 79 ? -0.493 0.602 -2.387 1.00 95.12 79 LEU A C 1
ATOM 660 O O . LEU A 1 79 ? 0.089 0.287 -3.418 1.00 95.12 79 LEU A O 1
ATOM 664 N 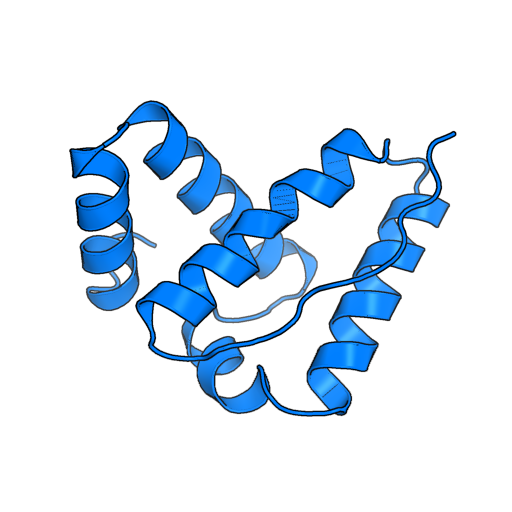N . HIS A 1 80 ? -1.333 1.638 -2.333 1.00 93.94 80 HIS A N 1
ATOM 665 C CA . HIS A 1 80 ? -1.595 2.495 -3.488 1.00 93.94 80 HIS A CA 1
ATOM 666 C C . HIS A 1 80 ? -0.313 3.192 -3.959 1.00 93.94 80 HIS A C 1
ATOM 668 O O . HIS A 1 80 ? -0.034 3.229 -5.154 1.00 93.94 80 HIS A O 1
ATOM 674 N N . SER A 1 81 ? 0.499 3.709 -3.029 1.00 95.19 81 SER A N 1
ATOM 675 C CA . SER A 1 81 ? 1.794 4.314 -3.366 1.00 95.19 81 SER A CA 1
ATOM 676 C C . SER A 1 81 ? 2.761 3.312 -4.000 1.00 95.19 81 SER A C 1
ATOM 678 O O . SER A 1 81 ? 3.403 3.653 -4.990 1.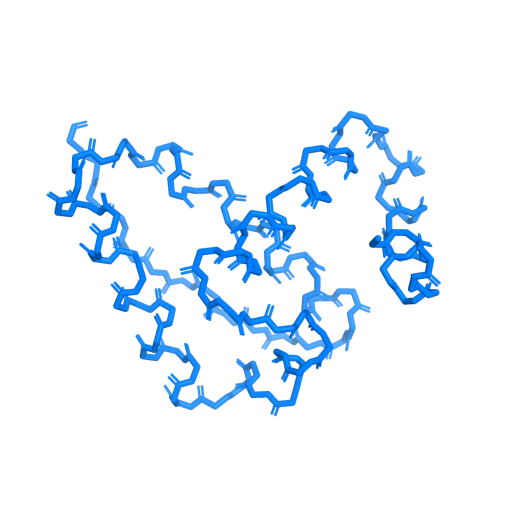00 95.19 81 SER A O 1
ATOM 680 N N . TRP A 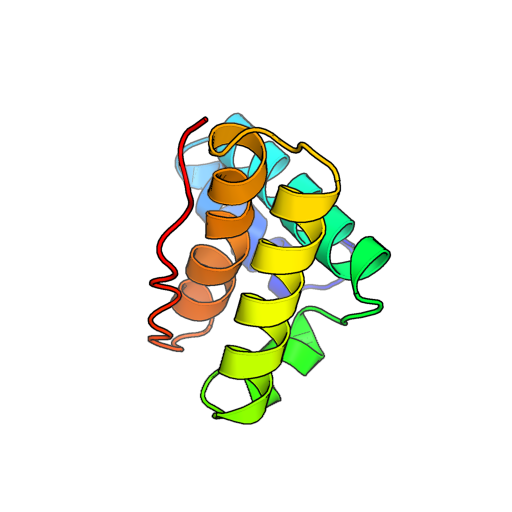1 82 ? 2.834 2.087 -3.473 1.00 96.94 82 TRP A N 1
ATOM 681 C CA . TRP A 1 82 ? 3.659 1.016 -4.033 1.00 96.94 82 TRP A CA 1
ATOM 682 C C . TRP A 1 82 ? 3.219 0.636 -5.454 1.00 96.94 82 TRP A C 1
ATOM 684 O O . TRP A 1 82 ? 4.043 0.594 -6.366 1.00 96.94 82 TRP A O 1
ATOM 694 N N . PHE A 1 83 ? 1.918 0.429 -5.678 1.00 96.44 83 PHE A N 1
ATOM 695 C CA . PHE A 1 83 ? 1.383 0.117 -7.006 1.00 96.44 83 PHE A CA 1
ATOM 696 C C . PHE A 1 83 ? 1.608 1.254 -8.002 1.00 96.44 83 PHE A C 1
ATOM 698 O O . PHE A 1 83 ? 2.089 1.008 -9.107 1.00 96.44 83 PHE A O 1
ATOM 705 N N . SER A 1 84 ? 1.349 2.496 -7.594 1.00 95.25 84 SER A N 1
ATOM 706 C CA . SER A 1 84 ? 1.551 3.670 -8.443 1.00 95.25 84 SER A CA 1
ATOM 707 C C . SER A 1 84 ? 3.017 3.834 -8.860 1.00 95.25 84 SER A C 1
ATOM 709 O O . SER A 1 84 ? 3.285 4.049 -10.041 1.00 95.25 84 SER A O 1
ATOM 711 N N . TYR A 1 85 ? 3.967 3.644 -7.935 1.00 96.44 85 TYR A N 1
ATOM 712 C CA . TYR A 1 85 ? 5.402 3.674 -8.245 1.00 96.44 85 TYR A CA 1
ATOM 713 C C . TYR A 1 85 ? 5.795 2.616 -9.290 1.00 96.44 85 TYR A C 1
ATOM 715 O O . TYR A 1 85 ? 6.580 2.885 -10.195 1.00 96.44 85 TYR A O 1
ATOM 723 N N . ASN A 1 86 ? 5.162 1.443 -9.229 1.00 96.56 86 ASN A N 1
ATOM 724 C CA . ASN A 1 86 ? 5.342 0.349 -10.183 1.00 96.56 86 ASN A CA 1
ATOM 725 C C . ASN A 1 86 ? 4.444 0.469 -11.434 1.00 96.56 86 ASN A C 1
ATOM 727 O O . ASN A 1 86 ? 4.210 -0.519 -12.128 1.00 96.56 86 ASN A O 1
ATOM 731 N N . ARG A 1 87 ? 3.933 1.672 -11.743 1.00 94.62 87 ARG A N 1
ATOM 732 C CA . ARG A 1 87 ? 3.097 1.970 -12.927 1.00 94.62 87 ARG A CA 1
ATOM 733 C C . ARG A 1 87 ? 1.789 1.168 -12.992 1.00 94.62 87 ARG A C 1
ATOM 735 O O . ARG A 1 87 ? 1.233 0.930 -14.066 1.00 94.62 87 ARG A O 1
ATOM 742 N N . LEU A 1 88 ? 1.265 0.765 -11.838 1.00 94.81 88 LEU A N 1
ATOM 743 C CA . LEU A 1 88 ? -0.030 0.108 -11.708 1.00 94.81 88 LEU A CA 1
ATOM 744 C C . LEU A 1 88 ? -1.049 1.098 -11.134 1.00 94.81 88 LEU A C 1
ATOM 746 O O . LEU A 1 88 ? -1.046 1.388 -9.939 1.00 94.81 88 LEU A O 1
ATOM 750 N N . ASP A 1 89 ? -1.959 1.581 -11.983 1.00 87.75 89 ASP A N 1
ATOM 751 C CA . ASP A 1 89 ? -3.120 2.359 -11.537 1.00 87.75 89 ASP A CA 1
ATOM 752 C C . ASP A 1 89 ? -4.176 1.425 -10.925 1.00 87.75 89 ASP A C 1
ATOM 754 O O . ASP A 1 89 ? -5.005 0.827 -11.617 1.00 87.75 89 ASP A O 1
ATOM 758 N N . VAL A 1 90 ? -4.071 1.215 -9.612 1.00 88.44 90 VAL A N 1
ATOM 759 C CA . VAL A 1 90 ? -4.933 0.314 -8.841 1.00 88.44 90 VAL A CA 1
ATOM 760 C C . VAL A 1 90 ? -5.803 1.148 -7.915 1.00 88.44 90 VAL A C 1
ATOM 762 O O . VAL A 1 90 ? -5.340 1.701 -6.918 1.00 88.44 90 VAL A O 1
ATOM 765 N N . LYS A 1 91 ? -7.105 1.187 -8.197 1.00 82.94 91 LYS A N 1
ATOM 766 C CA . LYS A 1 91 ? -8.073 1.906 -7.362 1.00 82.94 91 LYS A CA 1
ATOM 767 C C . LYS A 1 91 ? -8.393 1.111 -6.093 1.00 82.94 91 LYS A C 1
ATOM 769 O O . LYS A 1 91 ? -9.329 0.315 -6.074 1.00 82.94 91 LYS A O 1
ATOM 774 N N . LEU A 1 92 ? -7.668 1.382 -5.006 1.00 82.19 92 LEU A N 1
ATOM 775 C CA . LEU A 1 92 ? -7.904 0.812 -3.664 1.00 82.19 92 LEU A CA 1
ATOM 776 C C . LEU A 1 92 ? -9.055 1.493 -2.896 1.00 82.19 92 LEU A C 1
ATOM 778 O O . LEU A 1 92 ? -9.006 1.636 -1.675 1.00 82.19 92 LEU A O 1
ATOM 782 N N . LYS A 1 93 ? -10.103 1.945 -3.595 1.00 80.50 93 LYS A N 1
ATOM 783 C CA . LYS A 1 93 ? -11.237 2.626 -2.959 1.00 80.50 93 LYS A CA 1
ATOM 784 C C . LYS A 1 93 ? -12.135 1.597 -2.264 1.00 80.50 93 LYS A C 1
ATOM 786 O O . LYS A 1 93 ? -12.950 0.944 -2.915 1.00 80.50 93 LYS A O 1
ATOM 791 N N . VAL A 1 94 ? -11.982 1.476 -0.947 1.00 81.44 94 VAL A N 1
ATOM 792 C CA . VAL A 1 94 ? -12.852 0.695 -0.058 1.00 81.44 94 VAL A CA 1
ATOM 793 C C . VAL A 1 94 ? -13.458 1.652 0.963 1.00 81.44 94 VAL A C 1
ATOM 795 O O . VAL A 1 94 ? -12.737 2.423 1.588 1.00 81.44 94 VAL A O 1
ATOM 798 N N . ASN A 1 95 ? -14.781 1.622 1.126 1.00 83.62 95 ASN A N 1
ATOM 799 C CA . ASN A 1 95 ? -15.453 2.430 2.142 1.00 83.62 95 ASN A CA 1
ATOM 800 C C . ASN A 1 95 ? -15.128 1.866 3.530 1.00 83.62 95 ASN A C 1
ATOM 802 O O . ASN A 1 95 ? -15.417 0.696 3.797 1.00 83.62 95 ASN A O 1
ATOM 806 N N . ILE A 1 96 ? -14.534 2.691 4.387 1.00 80.75 96 ILE A N 1
ATOM 807 C CA . ILE A 1 96 ? -14.201 2.351 5.773 1.00 80.75 96 ILE A CA 1
ATOM 808 C C . ILE A 1 96 ? -15.296 2.933 6.663 1.00 80.75 96 ILE A C 1
ATOM 810 O O . ILE A 1 96 ? -15.662 4.099 6.498 1.00 80.75 96 ILE A O 1
ATOM 814 N N . ARG A 1 97 ? -15.834 2.133 7.584 1.00 76.75 97 ARG A N 1
ATOM 815 C CA . ARG A 1 97 ? -16.758 2.641 8.600 1.00 76.75 97 ARG A CA 1
ATOM 816 C C . ARG A 1 97 ? -15.946 3.423 9.629 1.00 76.75 97 ARG A C 1
ATOM 818 O O . ARG A 1 97 ? -15.084 2.858 10.294 1.00 76.75 97 ARG A O 1
ATOM 825 N N . PHE A 1 98 ? -16.194 4.723 9.733 1.00 62.28 98 PHE A N 1
ATOM 826 C CA . PHE A 1 98 ? -15.724 5.496 10.876 1.00 62.28 98 PHE A CA 1
ATOM 827 C C . PHE A 1 98 ? -16.699 5.213 12.021 1.00 62.28 98 PHE A C 1
ATOM 829 O O . PHE A 1 98 ? -17.875 5.557 11.912 1.00 62.28 98 PHE A O 1
ATOM 836 N N . GLN A 1 99 ? -16.229 4.471 13.026 1.00 57.09 99 GLN A N 1
ATOM 837 C CA . GLN A 1 99 ? -16.861 4.411 14.344 1.00 57.09 99 GLN A CA 1
ATOM 838 C C . GLN A 1 99 ? -16.393 5.602 15.170 1.00 57.09 99 GLN A C 1
ATOM 840 O O . GLN A 1 99 ? -15.196 5.953 15.034 1.00 57.09 99 GLN A O 1
#

Secondary structure (DSSP, 8-state):
-TTSHHHHHHHHHHHTT-HHHHHHHHHHHHHHHHHHT--HHHHHHHTTSHHHHHHHHHHHHHHHHTT--HHHHHGGGHHHHHHHHTT------------

Mean predicted aligned error: 3.36 Å

Sequence (99 aa):
MLEDEDIRRWFDNLAAKSYLTATVYLKNLGFYRELNRADPKALLKVAKTKTFRYTFTDFVRRLEKEGKAGSYIARFKTLHSWFSYNRLDVKLKVNIRFQ

pLDDT: mean 91.89, std 6.46, range [57.09, 98.12]

Nearest PDB structures (foldseek):
  8xjg-assembly1_A  TM=3.822E-01  e=2.652E+00  Vibrio parahaemolyticus
  8xje-assembly1_A  TM=4.024E-01  e=3.917E+00  Campylobacter jejuni
  8xje-assembly3_C  TM=3.942E-01  e=4.141E+00  Campylobacter jejuni
  7o3x-assembly1_E  TM=3.098E-01  e=9.033E+00  Synechocystis sp. PCC 6803 substr. Kazusa

Radius of gyration: 13.34 Å; Cα contacts (8 Å, |Δi|>4): 74; chains: 1; bounding box: 35×28×29 Å